Protein AF-A0A7L5DJD7-F1 (afdb_monomer_lite)

Organism: NCBI:txid2728024

Structure (mmCIF, N/CA/C/O backbone):
data_AF-A0A7L5DJD7-F1
#
_entry.id   AF-A0A7L5DJD7-F1
#
loop_
_atom_site.group_PDB
_atom_site.id
_atom_site.type_symbol
_atom_site.label_atom_id
_atom_site.label_alt_id
_atom_site.label_comp_id
_atom_site.label_asym_id
_atom_site.label_entity_id
_atom_site.label_seq_id
_atom_site.pdbx_PDB_ins_code
_atom_site.Cartn_x
_atom_site.Cartn_y
_atom_site.Cartn_z
_atom_site.occupancy
_atom_site.B_iso_or_equiv
_atom_site.auth_seq_id
_atom_site.auth_comp_id
_atom_site.auth_asym_id
_atom_site.auth_atom_id
_atom_site.pdbx_PDB_model_num
ATOM 1 N N . MET A 1 1 ? 25.327 0.534 -60.256 1.00 38.56 1 MET A N 1
ATOM 2 C CA . MET A 1 1 ? 25.715 -0.238 -59.057 1.00 38.56 1 MET A CA 1
ATOM 3 C C . MET A 1 1 ? 25.249 0.549 -57.839 1.00 38.56 1 MET A C 1
ATOM 5 O O . MET A 1 1 ? 26.007 1.372 -57.356 1.00 38.56 1 MET A O 1
ATOM 9 N N . ASN A 1 2 ? 24.000 0.367 -57.392 1.00 32.75 2 ASN A N 1
ATOM 10 C CA . ASN A 1 2 ? 23.463 1.090 -56.231 1.00 32.75 2 ASN A CA 1
ATOM 11 C C . ASN A 1 2 ? 22.983 0.080 -55.188 1.00 32.75 2 ASN A C 1
ATOM 13 O O . ASN A 1 2 ? 22.030 -0.661 -55.419 1.00 32.75 2 ASN A O 1
ATOM 17 N N . THR A 1 3 ? 23.677 0.054 -54.055 1.00 39.72 3 THR A N 1
ATOM 18 C CA . THR A 1 3 ? 23.394 -0.817 -52.916 1.00 39.72 3 THR A CA 1
ATOM 19 C C . THR A 1 3 ? 22.409 -0.108 -51.993 1.00 39.72 3 THR A C 1
ATOM 21 O O . THR A 1 3 ? 22.772 0.834 -51.294 1.00 39.72 3 THR A O 1
ATOM 24 N N . ILE A 1 4 ? 21.151 -0.548 -51.998 1.00 46.28 4 ILE A N 1
ATOM 25 C CA . ILE A 1 4 ? 20.142 -0.134 -51.019 1.00 46.28 4 ILE A CA 1
ATOM 26 C C . ILE A 1 4 ? 20.336 -1.037 -49.798 1.00 46.28 4 ILE A C 1
ATOM 28 O O . ILE A 1 4 ? 20.001 -2.222 -49.838 1.00 46.28 4 ILE A O 1
ATOM 32 N N . ALA A 1 5 ? 20.934 -0.502 -48.731 1.00 42.91 5 ALA A N 1
ATOM 33 C CA . ALA A 1 5 ? 21.063 -1.206 -47.462 1.00 42.91 5 ALA A CA 1
ATOM 34 C C . ALA A 1 5 ? 19.669 -1.389 -46.849 1.00 42.91 5 ALA A C 1
ATOM 36 O O . ALA A 1 5 ? 19.006 -0.441 -46.431 1.00 42.91 5 ALA A O 1
ATOM 37 N N . ARG A 1 6 ? 19.214 -2.640 -46.865 1.00 41.78 6 ARG A N 1
ATOM 38 C CA . ARG A 1 6 ? 17.954 -3.099 -46.295 1.00 41.78 6 ARG A CA 1
ATOM 39 C C . ARG A 1 6 ? 18.029 -3.005 -44.768 1.00 41.78 6 ARG A C 1
ATOM 41 O O . ARG A 1 6 ? 18.931 -3.551 -44.144 1.00 41.78 6 ARG A O 1
ATOM 48 N N . THR A 1 7 ? 17.054 -2.313 -44.199 1.00 50.88 7 THR A N 1
ATOM 49 C CA . THR A 1 7 ? 16.738 -2.210 -42.775 1.00 50.88 7 THR A CA 1
ATOM 50 C C . THR A 1 7 ? 16.580 -3.595 -42.141 1.00 50.88 7 THR A C 1
ATOM 52 O O . THR A 1 7 ? 15.786 -4.397 -42.627 1.00 50.88 7 THR A O 1
ATOM 55 N N . THR A 1 8 ? 17.252 -3.855 -41.019 1.00 47.09 8 THR A N 1
ATOM 56 C CA . THR A 1 8 ? 16.855 -4.911 -40.072 1.00 47.09 8 THR A CA 1
ATOM 57 C C . THR A 1 8 ? 17.002 -4.389 -38.646 1.00 47.09 8 THR A C 1
ATOM 59 O O . THR A 1 8 ? 18.013 -4.607 -37.983 1.00 47.09 8 THR A O 1
ATOM 62 N N . VAL A 1 9 ? 15.982 -3.668 -38.179 1.00 56.91 9 VAL A N 1
ATOM 63 C CA . VAL A 1 9 ? 15.737 -3.494 -36.743 1.00 56.91 9 VAL A CA 1
ATOM 64 C C . VAL A 1 9 ? 15.406 -4.872 -36.152 1.00 56.91 9 VAL A C 1
ATOM 66 O O . VAL A 1 9 ? 14.512 -5.544 -36.675 1.00 56.91 9 VAL A O 1
ATOM 69 N N . PRO A 1 10 ? 16.116 -5.334 -35.107 1.00 49.91 10 PRO A N 1
ATOM 70 C CA . PRO A 1 10 ? 15.804 -6.596 -34.450 1.00 49.91 10 PRO A CA 1
ATOM 71 C C . PRO A 1 10 ? 14.462 -6.491 -33.696 1.00 49.91 10 PRO A C 1
ATOM 73 O O . PRO A 1 10 ? 14.024 -5.390 -33.352 1.00 49.91 10 PRO A O 1
ATOM 76 N N . PRO A 1 11 ? 13.776 -7.617 -33.433 1.00 42.22 11 PRO A N 1
ATOM 77 C CA . PRO A 1 11 ? 12.449 -7.622 -32.821 1.00 42.22 11 PRO A CA 1
ATOM 78 C C . PRO A 1 11 ? 12.526 -7.200 -31.341 1.00 42.22 11 PRO A C 1
ATOM 80 O O . PRO A 1 11 ? 12.762 -8.032 -30.468 1.00 42.22 11 PRO A O 1
ATOM 83 N N . LYS A 1 12 ? 12.310 -5.907 -31.057 1.00 53.81 12 LYS A N 1
ATOM 84 C CA . LYS A 1 12 ? 12.406 -5.291 -29.714 1.00 53.81 12 LYS A CA 1
ATOM 85 C C . LYS A 1 12 ? 11.546 -5.975 -28.627 1.00 53.81 12 LYS A C 1
ATOM 87 O O . LYS A 1 12 ? 11.959 -6.070 -27.481 1.00 53.81 12 LYS A O 1
ATOM 92 N N . SER A 1 13 ? 10.405 -6.578 -28.976 1.00 54.28 13 SER A N 1
ATOM 93 C CA . SER A 1 13 ? 9.383 -6.949 -27.976 1.00 54.28 13 SER A CA 1
ATOM 94 C C . SER A 1 13 ? 9.732 -8.088 -27.003 1.00 54.28 13 SER A C 1
ATOM 96 O O . SER A 1 13 ? 9.155 -8.154 -25.915 1.00 54.28 13 SER A O 1
ATOM 98 N N . LYS A 1 14 ? 10.637 -9.012 -27.358 1.00 57.78 14 LYS A N 1
ATOM 99 C CA . LYS A 1 14 ? 11.017 -10.122 -26.457 1.00 57.78 14 LYS A CA 1
ATOM 100 C C . LYS A 1 14 ? 12.022 -9.678 -25.397 1.00 57.78 14 LYS A C 1
ATOM 102 O O . LYS A 1 14 ? 11.921 -10.115 -24.250 1.00 57.78 14 LYS A O 1
ATOM 107 N N . THR A 1 15 ? 12.944 -8.797 -25.774 1.00 63.91 15 THR A N 1
ATOM 108 C CA . THR A 1 15 ? 13.973 -8.250 -24.885 1.00 63.91 15 THR A CA 1
ATOM 109 C C . THR A 1 15 ? 13.335 -7.384 -23.799 1.00 63.91 15 THR A C 1
ATOM 111 O O . THR A 1 15 ? 13.612 -7.586 -22.620 1.00 63.91 15 THR A O 1
ATOM 114 N N . ASP A 1 16 ? 12.358 -6.555 -24.172 1.00 70.25 16 ASP A N 1
ATOM 115 C CA . ASP A 1 16 ? 11.665 -5.646 -23.248 1.00 70.25 16 ASP A CA 1
ATOM 116 C C . ASP A 1 16 ? 10.842 -6.386 -22.179 1.00 70.25 16 ASP A C 1
ATOM 118 O O . ASP A 1 16 ? 10.604 -5.885 -21.077 1.00 70.25 16 ASP A O 1
ATOM 122 N N . LYS A 1 17 ? 10.343 -7.587 -22.499 1.00 78.12 17 LYS A N 1
ATOM 123 C CA . LYS A 1 17 ? 9.611 -8.416 -21.533 1.00 78.12 17 LYS A CA 1
ATOM 124 C C . LYS A 1 17 ? 10.567 -9.087 -20.549 1.00 78.12 17 LYS A C 1
ATOM 126 O O . LYS A 1 17 ? 10.288 -9.090 -19.355 1.00 78.12 17 LYS A O 1
ATOM 131 N N . ALA A 1 18 ? 11.677 -9.635 -21.042 1.00 80.81 18 ALA A N 1
ATOM 132 C CA . ALA A 1 18 ? 12.69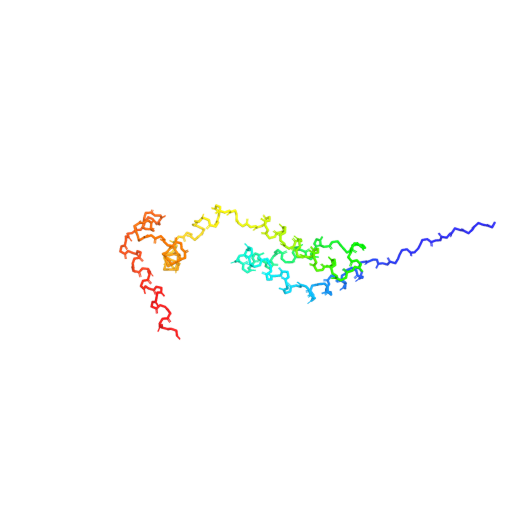2 -10.262 -20.199 1.00 80.81 18 ALA A CA 1
ATOM 133 C C . ALA A 1 18 ? 13.325 -9.248 -19.233 1.00 80.81 18 ALA A C 1
ATOM 135 O O . ALA A 1 18 ? 13.428 -9.521 -18.041 1.00 80.81 18 ALA A O 1
ATOM 136 N N . GLN A 1 19 ? 13.635 -8.045 -19.721 1.00 81.25 19 GLN A N 1
ATOM 137 C CA . GLN A 1 19 ? 14.170 -6.958 -18.899 1.00 81.25 19 GLN A CA 1
ATOM 138 C C . GLN A 1 19 ? 13.173 -6.482 -17.835 1.00 81.25 19 GLN A C 1
ATOM 140 O O . GLN A 1 19 ? 13.557 -6.263 -16.690 1.00 81.25 19 GLN A O 1
ATOM 145 N N . ARG A 1 20 ? 11.874 -6.385 -18.156 1.00 83.38 20 ARG A N 1
ATOM 146 C CA . ARG A 1 20 ? 10.845 -6.062 -17.150 1.00 83.38 20 ARG A CA 1
ATOM 147 C C . ARG A 1 20 ? 10.745 -7.102 -16.041 1.00 83.38 20 ARG A C 1
ATOM 149 O O . ARG A 1 20 ? 10.574 -6.722 -14.888 1.00 83.38 20 ARG A O 1
ATOM 156 N N . ILE A 1 21 ? 10.851 -8.387 -16.382 1.00 86.38 21 ILE A N 1
ATOM 157 C CA . ILE A 1 21 ? 10.857 -9.471 -15.390 1.00 86.38 21 ILE A CA 1
ATOM 158 C C . ILE A 1 21 ? 12.095 -9.354 -14.496 1.00 86.38 21 ILE A C 1
ATOM 160 O O . ILE A 1 21 ? 11.966 -9.406 -13.280 1.00 86.38 21 ILE A O 1
ATOM 164 N N . GLU A 1 22 ? 13.270 -9.098 -15.071 1.00 87.81 22 GLU A N 1
ATOM 165 C CA . GLU A 1 22 ? 14.502 -8.910 -14.296 1.00 87.81 22 GLU A CA 1
ATOM 166 C C . GLU A 1 22 ? 14.413 -7.712 -13.334 1.00 87.81 22 GLU A C 1
ATOM 168 O O . GLU A 1 22 ? 14.806 -7.808 -12.169 1.00 87.81 22 GLU A O 1
ATOM 173 N N . LEU A 1 23 ? 13.861 -6.585 -13.794 1.00 85.44 23 LEU A N 1
ATOM 174 C CA . LEU A 1 23 ? 13.638 -5.405 -12.957 1.00 85.44 23 LEU A CA 1
ATOM 175 C C . LEU A 1 23 ? 12.604 -5.672 -11.859 1.00 85.44 23 LEU A C 1
ATOM 177 O O . LEU A 1 23 ? 12.776 -5.198 -10.734 1.00 85.44 23 LEU A O 1
ATOM 181 N N . TYR A 1 24 ? 11.559 -6.443 -12.161 1.00 89.19 24 TYR A N 1
ATOM 182 C CA . TYR A 1 24 ? 10.569 -6.863 -11.176 1.00 89.19 24 TYR A CA 1
ATOM 183 C C . TYR A 1 24 ? 11.192 -7.759 -10.101 1.00 89.19 24 TYR A C 1
ATOM 185 O O . TYR A 1 24 ? 11.017 -7.487 -8.916 1.00 89.19 24 TYR A O 1
ATOM 193 N N . ASP A 1 25 ? 11.978 -8.765 -10.479 1.00 89.88 25 ASP A N 1
ATOM 194 C CA . ASP A 1 25 ? 12.645 -9.656 -9.523 1.00 89.88 25 ASP A CA 1
ATOM 195 C C . ASP A 1 25 ? 13.642 -8.894 -8.640 1.00 89.88 25 ASP A C 1
ATOM 197 O O . ASP A 1 25 ? 13.749 -9.141 -7.438 1.00 89.88 25 ASP A O 1
ATOM 201 N N . ARG A 1 26 ? 14.355 -7.920 -9.218 1.00 89.94 26 ARG A N 1
ATOM 202 C CA . ARG A 1 26 ? 15.377 -7.141 -8.508 1.00 89.94 26 ARG A CA 1
ATOM 203 C C . ARG A 1 26 ? 14.793 -6.070 -7.588 1.00 89.94 26 ARG A C 1
ATOM 205 O O . ARG A 1 26 ? 15.313 -5.864 -6.493 1.00 89.94 26 ARG A O 1
ATOM 212 N N . TYR A 1 27 ? 13.757 -5.359 -8.029 1.00 90.50 27 TYR A N 1
ATOM 213 C CA . TYR A 1 27 ? 13.258 -4.159 -7.350 1.00 90.50 27 TYR A CA 1
ATOM 214 C C . TYR A 1 27 ? 11.814 -4.269 -6.859 1.00 90.50 27 TYR A C 1
ATOM 216 O O . TYR A 1 27 ? 11.365 -3.384 -6.132 1.00 90.50 27 TYR A O 1
ATOM 224 N N . GLY A 1 28 ? 11.089 -5.336 -7.194 1.00 89.75 28 GLY A N 1
ATOM 225 C CA . GLY A 1 28 ? 9.677 -5.519 -6.856 1.00 89.75 28 GLY A CA 1
ATOM 226 C C . GLY A 1 28 ? 9.412 -5.429 -5.357 1.00 89.75 28 GLY A C 1
ATOM 227 O O . GLY A 1 28 ? 8.575 -4.635 -4.935 1.00 89.75 28 GLY A O 1
ATOM 228 N N . SER A 1 29 ? 10.185 -6.146 -4.536 1.00 92.44 29 SER A N 1
ATOM 229 C CA . SER A 1 29 ? 10.056 -6.110 -3.070 1.00 92.44 29 SER A CA 1
ATOM 230 C C . SER A 1 29 ? 10.326 -4.719 -2.486 1.00 92.44 29 SER A C 1
ATOM 232 O O . SER A 1 29 ? 9.617 -4.268 -1.586 1.00 92.44 29 SER A O 1
ATOM 234 N N . MET A 1 30 ? 11.327 -4.011 -3.019 1.00 92.62 30 MET A N 1
ATOM 235 C CA . MET A 1 30 ? 11.684 -2.660 -2.579 1.00 92.62 30 MET A CA 1
ATOM 236 C C . MET A 1 30 ? 10.597 -1.648 -2.957 1.00 92.62 30 MET A C 1
ATOM 238 O O . MET A 1 30 ? 10.135 -0.885 -2.107 1.00 92.62 30 MET A O 1
ATOM 242 N N . ALA A 1 31 ? 10.159 -1.662 -4.217 1.00 91.62 31 ALA A N 1
ATOM 243 C CA . ALA A 1 31 ? 9.087 -0.804 -4.706 1.00 91.62 31 ALA A CA 1
ATOM 244 C C . ALA A 1 31 ? 7.786 -1.068 -3.938 1.00 91.62 31 ALA A C 1
ATOM 246 O O . ALA A 1 31 ? 7.139 -0.121 -3.495 1.00 91.62 31 ALA A O 1
ATOM 247 N N . TYR A 1 32 ? 7.450 -2.336 -3.690 1.00 92.94 32 TYR A N 1
ATOM 248 C CA . TYR A 1 32 ? 6.282 -2.719 -2.903 1.00 92.94 32 TYR A CA 1
ATOM 249 C C . TYR A 1 32 ? 6.343 -2.172 -1.475 1.00 92.94 32 TYR A C 1
ATOM 251 O O . TYR A 1 32 ? 5.377 -1.563 -1.023 1.00 92.94 32 TYR A O 1
ATOM 259 N N . GLY A 1 33 ? 7.480 -2.302 -0.783 1.00 90.50 33 GLY A N 1
ATOM 260 C CA . GLY A 1 33 ? 7.647 -1.754 0.566 1.00 90.50 33 GLY A CA 1
ATOM 261 C C . GLY A 1 33 ? 7.475 -0.233 0.618 1.00 90.50 33 GLY A C 1
ATOM 262 O O . GLY A 1 33 ? 6.818 0.297 1.514 1.00 90.50 33 GLY A O 1
ATOM 263 N N . ILE A 1 34 ? 8.001 0.485 -0.378 1.00 90.50 34 ILE A N 1
ATOM 264 C CA . ILE A 1 34 ? 7.833 1.941 -0.489 1.00 90.50 34 ILE A CA 1
ATOM 265 C C . ILE A 1 34 ? 6.367 2.309 -0.724 1.00 90.50 34 ILE A C 1
ATOM 267 O O . ILE A 1 34 ? 5.858 3.227 -0.079 1.00 90.50 34 ILE A O 1
ATOM 271 N N . ILE A 1 35 ? 5.685 1.597 -1.623 1.00 90.81 35 ILE A N 1
ATOM 272 C CA . ILE A 1 35 ? 4.266 1.818 -1.912 1.00 90.81 35 ILE A CA 1
ATOM 273 C C . ILE A 1 35 ? 3.431 1.543 -0.658 1.00 90.81 35 ILE A C 1
ATOM 275 O O . ILE A 1 35 ? 2.595 2.370 -0.304 1.00 90.81 35 ILE A O 1
ATOM 279 N N . LEU A 1 36 ? 3.693 0.442 0.049 1.00 86.38 36 LEU A N 1
ATOM 280 C CA . LEU A 1 36 ? 2.954 0.039 1.246 1.00 86.38 36 LEU A CA 1
ATOM 281 C C . LEU A 1 36 ? 3.109 1.045 2.396 1.00 86.38 36 LEU A C 1
ATOM 283 O O . LEU A 1 36 ? 2.149 1.325 3.110 1.00 86.38 36 LEU A O 1
ATOM 287 N N . ASN A 1 37 ? 4.290 1.654 2.531 1.00 85.81 37 ASN A N 1
ATOM 288 C CA . ASN A 1 37 ? 4.522 2.730 3.498 1.00 85.81 37 ASN A CA 1
ATOM 289 C C . ASN A 1 37 ? 3.676 3.987 3.213 1.00 85.81 37 ASN A C 1
ATOM 291 O O . ASN A 1 37 ? 3.398 4.765 4.124 1.00 85.81 37 ASN A O 1
ATOM 295 N N . ILE A 1 38 ? 3.269 4.211 1.961 1.00 84.88 38 ILE A N 1
ATOM 296 C CA . ILE A 1 38 ? 2.472 5.380 1.550 1.00 84.88 38 ILE A CA 1
ATOM 297 C C . ILE A 1 38 ? 0.972 5.047 1.526 1.00 84.88 38 ILE A C 1
ATOM 299 O O . ILE A 1 38 ? 0.142 5.861 1.961 1.00 84.88 38 ILE A O 1
ATOM 303 N N . VAL A 1 39 ? 0.640 3.850 1.040 1.00 84.81 39 VAL A N 1
ATOM 304 C CA . VAL A 1 39 ? -0.703 3.283 0.907 1.00 84.81 39 VAL A CA 1
ATOM 305 C C . VAL A 1 39 ? -0.752 1.976 1.711 1.00 84.81 39 VAL A C 1
ATOM 307 O O . VAL A 1 39 ? -0.425 0.917 1.175 1.00 84.81 39 VAL A O 1
ATOM 310 N N . PRO A 1 40 ? -1.180 2.013 2.988 1.00 80.12 40 PRO A N 1
ATOM 311 C CA . PRO A 1 40 ? -1.196 0.847 3.878 1.00 80.12 40 PRO A CA 1
ATOM 312 C C . PRO A 1 40 ? -2.395 -0.080 3.597 1.00 80.12 40 PRO A C 1
ATOM 314 O O . PRO A 1 40 ? -3.094 -0.519 4.506 1.00 80.12 40 PRO A O 1
ATOM 317 N N . GLN A 1 41 ? -2.674 -0.341 2.320 1.00 82.38 41 GLN A N 1
ATOM 318 C CA . GLN A 1 41 ? -3.686 -1.279 1.845 1.00 82.38 41 GLN A CA 1
ATOM 319 C C . GLN A 1 41 ? -3.006 -2.230 0.851 1.00 82.38 41 GLN A C 1
ATOM 321 O O . GLN A 1 41 ? -2.628 -1.783 -0.236 1.00 82.38 41 GLN A O 1
ATOM 326 N N . PRO A 1 42 ? -2.825 -3.519 1.193 1.00 80.69 42 PRO A N 1
ATOM 327 C CA . PRO A 1 42 ? -2.007 -4.437 0.398 1.00 80.69 42 PRO A CA 1
ATOM 328 C C . PRO A 1 42 ? -2.558 -4.649 -1.019 1.00 80.69 42 PRO A C 1
ATOM 330 O O . PRO A 1 42 ? -1.792 -4.671 -1.978 1.00 80.69 42 PRO A O 1
ATOM 333 N N . GLU A 1 43 ? -3.883 -4.712 -1.172 1.00 83.75 43 GLU A N 1
ATOM 334 C CA . GLU A 1 43 ? -4.548 -4.886 -2.471 1.00 83.75 43 GLU A CA 1
ATOM 335 C C . GLU A 1 43 ? -4.270 -3.712 -3.423 1.00 83.75 43 GLU A C 1
ATOM 337 O O . GLU A 1 43 ? -3.914 -3.897 -4.590 1.00 83.75 43 GLU A O 1
ATOM 342 N N . VAL A 1 44 ? -4.368 -2.484 -2.906 1.00 83.56 44 VAL A N 1
ATOM 343 C CA . VAL A 1 44 ? -4.096 -1.262 -3.673 1.00 83.56 44 VAL A CA 1
ATOM 344 C C . VAL A 1 44 ? -2.602 -1.140 -3.969 1.00 83.56 44 VAL A C 1
ATOM 346 O O . VAL A 1 44 ? -2.222 -0.819 -5.094 1.00 83.56 44 VAL A O 1
ATOM 349 N N . ALA A 1 45 ? -1.743 -1.459 -2.999 1.00 86.62 45 ALA A N 1
ATOM 350 C CA . ALA A 1 45 ? -0.295 -1.435 -3.173 1.00 86.62 45 ALA A CA 1
ATOM 351 C C . ALA A 1 45 ? 0.173 -2.404 -4.270 1.00 86.62 45 ALA A C 1
ATOM 353 O O . ALA A 1 45 ? 0.992 -2.035 -5.113 1.00 86.62 45 ALA A O 1
ATOM 354 N N . GLN A 1 46 ? -0.386 -3.616 -4.313 1.00 89.88 46 GLN A N 1
ATOM 355 C CA . GLN A 1 46 ? -0.074 -4.600 -5.348 1.00 89.88 46 GLN A CA 1
ATOM 356 C C . GLN A 1 46 ? -0.534 -4.133 -6.733 1.00 89.88 46 GLN A C 1
ATOM 358 O O . GLN A 1 46 ? 0.207 -4.271 -7.706 1.00 89.88 46 GLN A O 1
ATOM 363 N N . LYS A 1 47 ? -1.715 -3.512 -6.831 1.00 91.06 47 LYS A N 1
ATOM 364 C CA . LYS A 1 47 ? -2.194 -2.918 -8.087 1.00 91.06 47 LYS A CA 1
ATOM 365 C C . LYS A 1 47 ? -1.255 -1.817 -8.589 1.00 91.06 47 LYS A C 1
ATOM 367 O O . LYS A 1 47 ? -0.908 -1.806 -9.768 1.00 91.06 47 LYS A O 1
ATOM 372 N N . ILE A 1 48 ? -0.810 -0.930 -7.697 1.00 90.44 48 ILE A N 1
ATOM 373 C CA . ILE A 1 48 ? 0.141 0.145 -8.021 1.00 90.44 48 ILE A CA 1
ATOM 374 C C . ILE A 1 48 ? 1.488 -0.432 -8.468 1.00 90.44 48 ILE A C 1
ATOM 376 O O . ILE A 1 48 ? 2.086 0.085 -9.407 1.00 90.44 48 ILE A O 1
ATOM 380 N N . LEU A 1 49 ? 1.960 -1.508 -7.832 1.00 90.69 49 LEU A N 1
ATOM 381 C CA . LEU A 1 49 ? 3.205 -2.179 -8.205 1.00 90.69 49 LEU A CA 1
ATOM 382 C C . LEU A 1 49 ? 3.138 -2.734 -9.634 1.00 90.69 49 LEU A C 1
ATOM 384 O O . LEU A 1 49 ? 4.040 -2.491 -10.431 1.00 90.69 49 LEU A O 1
ATOM 388 N N . VAL A 1 50 ? 2.061 -3.449 -9.972 1.00 91.06 50 VAL A N 1
ATOM 389 C CA . VAL A 1 50 ? 1.858 -3.993 -11.325 1.00 91.06 50 VAL A CA 1
ATOM 390 C C . VAL A 1 50 ? 1.805 -2.864 -12.352 1.00 91.06 50 VAL A C 1
ATOM 392 O O . VAL A 1 50 ? 2.475 -2.926 -13.382 1.00 91.06 50 VAL A O 1
ATOM 395 N N . ASP A 1 51 ? 1.058 -1.805 -12.049 1.00 90.19 51 ASP A N 1
ATOM 396 C CA . ASP A 1 51 ? 0.942 -0.637 -12.915 1.00 90.19 51 ASP A CA 1
ATOM 397 C C . ASP A 1 51 ? 2.282 0.107 -13.073 1.00 90.19 51 ASP A C 1
ATOM 399 O O . ASP A 1 51 ? 2.599 0.615 -14.146 1.00 90.19 51 ASP A O 1
ATOM 403 N N . LEU A 1 52 ? 3.123 0.158 -12.036 1.00 89.62 52 LEU A N 1
ATOM 404 C CA . LEU A 1 52 ? 4.457 0.758 -12.105 1.00 89.62 52 LEU A CA 1
ATOM 405 C C . LEU A 1 52 ? 5.332 0.077 -13.160 1.00 89.62 52 LEU A C 1
ATOM 407 O O . LEU A 1 52 ? 5.847 0.758 -14.048 1.00 89.62 52 LEU A O 1
ATOM 411 N N . PHE A 1 53 ? 5.453 -1.250 -13.104 1.00 87.75 53 PHE A N 1
ATOM 412 C CA . PHE A 1 53 ? 6.269 -2.011 -14.055 1.00 87.75 53 PHE A CA 1
ATOM 413 C C . PHE A 1 53 ? 5.629 -2.117 -15.446 1.00 87.75 53 PHE A C 1
ATOM 415 O O . PHE A 1 53 ? 6.343 -2.292 -16.434 1.00 87.75 53 PHE A O 1
ATOM 422 N N . ALA A 1 54 ? 4.306 -1.964 -15.555 1.00 86.12 54 ALA A N 1
ATOM 423 C CA . ALA A 1 54 ? 3.626 -1.862 -16.844 1.00 86.12 54 ALA A CA 1
ATOM 424 C C . ALA A 1 54 ? 3.980 -0.560 -17.583 1.00 86.12 54 ALA A C 1
ATOM 426 O O . ALA A 1 54 ? 4.187 -0.588 -18.796 1.00 86.12 54 ALA A O 1
ATOM 427 N N . THR A 1 55 ? 4.093 0.557 -16.854 1.00 83.06 55 THR A N 1
ATOM 428 C CA . THR A 1 55 ? 4.422 1.886 -17.406 1.00 83.06 55 THR A CA 1
ATOM 429 C C . THR A 1 55 ? 5.912 2.205 -17.464 1.00 83.06 55 THR A C 1
ATOM 431 O O . THR A 1 55 ? 6.281 3.282 -17.922 1.00 83.06 55 THR A O 1
ATOM 434 N N . LEU A 1 56 ? 6.767 1.319 -16.954 1.00 81.62 56 LEU A N 1
ATOM 435 C CA . LEU A 1 56 ? 8.205 1.541 -16.951 1.00 81.62 56 LEU A CA 1
ATOM 436 C C . LEU A 1 56 ? 8.725 1.477 -18.395 1.00 81.62 56 LEU A C 1
ATOM 438 O O . LEU A 1 56 ? 8.745 0.406 -19.007 1.00 81.62 56 LEU A O 1
ATOM 442 N N . SER A 1 57 ? 9.117 2.627 -18.940 1.00 68.81 57 SER A N 1
ATOM 443 C CA . SER A 1 57 ? 9.785 2.707 -20.237 1.00 68.81 57 SER A CA 1
ATOM 444 C C . SER A 1 57 ? 11.243 2.298 -20.069 1.00 68.81 57 SER A C 1
ATOM 446 O O . SER A 1 57 ? 11.995 2.954 -19.356 1.00 68.81 57 SER A O 1
ATOM 448 N N . ILE A 1 58 ? 11.629 1.205 -20.725 1.00 64.56 58 ILE A N 1
ATOM 449 C CA . ILE A 1 58 ? 13.003 0.685 -20.750 1.00 64.56 58 ILE A CA 1
ATOM 450 C C . ILE A 1 58 ? 13.768 1.343 -21.910 1.00 64.56 58 ILE A C 1
ATOM 452 O O . ILE A 1 58 ? 14.366 0.661 -22.736 1.00 64.56 58 ILE A O 1
ATOM 456 N N . ASP A 1 59 ? 13.674 2.665 -22.041 1.00 57.91 59 ASP A N 1
ATOM 457 C CA . ASP A 1 59 ? 14.577 3.385 -22.942 1.00 57.91 59 ASP A CA 1
ATOM 458 C C . ASP A 1 59 ? 15.827 3.803 -22.160 1.00 57.91 59 ASP A C 1
ATOM 460 O O . ASP A 1 59 ? 15.793 3.929 -20.937 1.00 57.91 59 ASP A O 1
ATOM 464 N N . GLU A 1 60 ? 16.934 3.960 -22.887 1.00 53.25 60 GLU A N 1
ATOM 465 C CA . GLU A 1 60 ? 18.360 3.981 -22.496 1.00 53.25 60 GLU A CA 1
ATOM 466 C C . GLU A 1 60 ? 18.774 4.798 -21.243 1.00 53.25 60 GLU A C 1
ATOM 468 O O . GLU A 1 60 ? 19.919 4.688 -20.785 1.00 53.25 60 GLU A O 1
ATOM 473 N N . GLU A 1 61 ? 17.870 5.571 -20.638 1.00 50.59 61 GLU A N 1
ATOM 474 C CA . GLU A 1 61 ? 18.070 6.366 -19.418 1.00 50.59 61 GLU A CA 1
ATOM 475 C C . GLU A 1 61 ? 18.431 5.535 -18.175 1.00 50.59 61 GLU A C 1
ATOM 477 O O . GLU A 1 61 ? 19.029 6.061 -17.230 1.00 50.59 61 GLU A O 1
ATOM 482 N N . THR A 1 62 ? 18.152 4.229 -18.172 1.00 53.94 62 THR A N 1
ATOM 483 C CA . THR A 1 62 ? 18.479 3.330 -17.055 1.00 53.94 62 THR A CA 1
ATOM 484 C C . THR A 1 62 ? 19.867 2.689 -17.147 1.00 53.94 62 THR A C 1
ATOM 486 O O . THR A 1 62 ? 20.164 1.783 -16.382 1.00 53.94 62 THR A O 1
ATOM 489 N N . SER A 1 63 ? 20.764 3.157 -18.022 1.00 53.69 63 SER A N 1
ATOM 490 C CA . SER A 1 63 ? 22.081 2.527 -18.268 1.00 53.69 63 SER A CA 1
ATOM 491 C C . SER A 1 63 ? 23.037 2.427 -17.058 1.00 53.69 63 SER A C 1
ATOM 493 O O . SER A 1 63 ? 24.110 1.838 -17.175 1.00 53.69 63 SER A O 1
ATOM 495 N N . ALA A 1 64 ? 22.685 2.971 -15.887 1.00 62.38 64 ALA A N 1
ATOM 496 C CA . ALA A 1 64 ? 23.443 2.796 -14.648 1.00 62.38 64 ALA A CA 1
ATOM 497 C C . ALA A 1 64 ? 22.555 2.237 -13.525 1.00 62.38 64 ALA A C 1
ATOM 499 O O . ALA A 1 64 ? 21.509 2.801 -13.207 1.00 62.38 64 ALA A O 1
ATOM 500 N N . ARG A 1 65 ? 23.030 1.186 -12.845 1.00 64.62 65 ARG A N 1
ATOM 501 C CA . ARG A 1 65 ? 22.320 0.465 -11.766 1.00 64.62 65 ARG A CA 1
ATOM 502 C C . ARG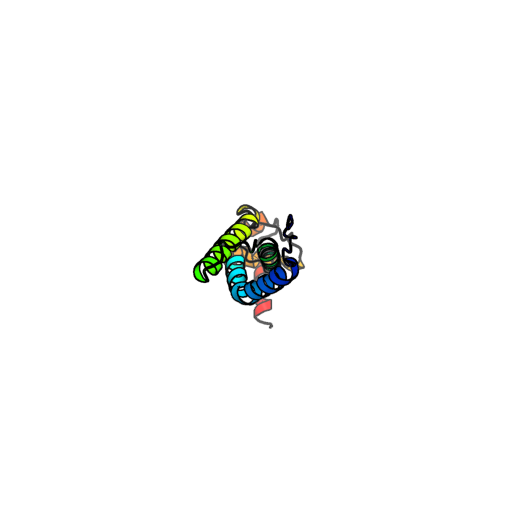 A 1 65 ? 21.845 1.348 -10.601 1.00 64.62 65 ARG A C 1
ATOM 504 O O . ARG A 1 65 ? 20.845 1.051 -9.952 1.00 64.62 65 ARG A O 1
ATOM 511 N N . GLU A 1 66 ? 22.558 2.438 -10.325 1.00 65.81 66 GLU A N 1
ATOM 512 C CA . GLU A 1 66 ? 22.176 3.437 -9.311 1.00 65.81 66 GLU A CA 1
ATOM 513 C C . GLU A 1 66 ? 21.042 4.358 -9.793 1.00 65.81 66 GLU A C 1
ATOM 515 O O . GLU A 1 66 ? 20.208 4.814 -9.007 1.00 65.81 66 GLU A O 1
ATOM 520 N N . ARG A 1 67 ? 20.968 4.607 -11.104 1.00 73.94 67 ARG A N 1
ATOM 521 C CA . ARG A 1 67 ? 19.873 5.355 -11.732 1.00 73.94 67 ARG A CA 1
ATOM 522 C C . ARG A 1 67 ? 18.617 4.490 -11.849 1.00 73.94 67 ARG A C 1
ATOM 524 O O . ARG A 1 67 ? 17.520 4.994 -11.639 1.00 73.94 67 ARG A O 1
ATOM 531 N N . GLU A 1 68 ? 18.762 3.182 -12.068 1.00 79.50 68 GLU A N 1
ATOM 532 C CA . GLU A 1 68 ? 17.651 2.213 -12.042 1.00 79.50 68 GLU A CA 1
ATOM 533 C C . GLU A 1 68 ? 16.904 2.220 -10.701 1.00 79.50 68 GLU A C 1
ATOM 535 O O . GLU A 1 68 ? 15.685 2.364 -10.655 1.00 79.50 68 GLU A O 1
ATOM 540 N N . SER A 1 69 ? 17.624 2.102 -9.583 1.00 81.56 69 SER A N 1
ATOM 541 C CA . SER A 1 69 ? 16.983 2.064 -8.264 1.00 81.56 69 SER A CA 1
ATOM 542 C C . SER A 1 69 ? 16.308 3.393 -7.923 1.00 81.56 69 SER A C 1
ATOM 544 O O . SER A 1 69 ? 15.169 3.407 -7.459 1.00 81.56 69 SER A O 1
ATOM 546 N N . THR A 1 70 ? 16.974 4.517 -8.186 1.00 83.81 70 THR A N 1
ATOM 547 C CA . THR A 1 70 ? 16.439 5.852 -7.888 1.00 83.81 70 THR A CA 1
ATOM 548 C C . THR A 1 70 ? 15.217 6.196 -8.736 1.00 83.81 70 THR A C 1
ATOM 550 O O . THR A 1 70 ? 14.233 6.692 -8.184 1.00 83.81 70 THR A O 1
ATOM 553 N N . THR A 1 71 ? 15.221 5.874 -10.031 1.00 85.56 71 THR A N 1
ATOM 554 C CA . THR A 1 71 ? 14.058 6.069 -10.915 1.00 85.56 71 THR A CA 1
ATOM 555 C C . THR A 1 71 ? 12.865 5.226 -10.470 1.00 85.56 71 THR A C 1
ATOM 557 O O . THR A 1 71 ? 11.760 5.757 -10.343 1.00 85.56 71 THR A O 1
ATOM 560 N N . ILE A 1 72 ? 13.075 3.953 -10.117 1.00 87.25 72 ILE A N 1
ATOM 561 C CA . ILE A 1 72 ? 12.010 3.078 -9.602 1.00 87.25 72 ILE A CA 1
ATOM 562 C C . ILE A 1 72 ? 11.449 3.612 -8.279 1.00 87.25 72 ILE A C 1
ATOM 564 O O . ILE A 1 72 ? 10.232 3.651 -8.104 1.00 87.25 72 ILE A O 1
ATOM 568 N N . ILE A 1 73 ? 12.302 4.077 -7.361 1.00 87.88 73 ILE A N 1
ATOM 569 C CA . ILE A 1 73 ? 11.871 4.678 -6.088 1.00 87.88 73 ILE A CA 1
ATOM 570 C C . ILE A 1 73 ? 11.022 5.930 -6.333 1.00 87.88 73 ILE A C 1
ATOM 572 O O . ILE A 1 73 ? 9.967 6.094 -5.713 1.00 87.88 73 ILE A O 1
ATOM 576 N N . GLN A 1 74 ? 11.472 6.820 -7.218 1.00 88.00 74 GLN A N 1
ATOM 577 C CA . GLN A 1 74 ? 10.759 8.056 -7.541 1.00 88.00 74 GLN A CA 1
ATOM 578 C C . GLN A 1 74 ? 9.404 7.764 -8.185 1.00 88.00 74 GLN A C 1
ATOM 580 O O . GLN A 1 74 ? 8.393 8.321 -7.756 1.00 88.00 74 GLN A O 1
ATOM 585 N N . LEU A 1 75 ? 9.363 6.841 -9.147 1.00 87.88 75 LEU A N 1
ATOM 586 C CA . LEU A 1 75 ? 8.133 6.450 -9.824 1.00 87.88 75 LEU A CA 1
ATOM 587 C C . LEU A 1 75 ? 7.155 5.756 -8.866 1.00 87.88 75 LEU A C 1
ATOM 589 O O . LEU A 1 75 ? 5.963 6.064 -8.875 1.00 87.88 75 LEU A O 1
ATOM 593 N N . ALA A 1 76 ? 7.655 4.880 -7.989 1.00 88.19 76 ALA A N 1
ATOM 594 C CA . ALA A 1 76 ? 6.855 4.204 -6.968 1.00 88.19 76 ALA A CA 1
ATOM 595 C C . ALA A 1 76 ? 6.217 5.211 -6.016 1.00 88.19 76 ALA A C 1
ATOM 597 O O . ALA A 1 76 ? 5.018 5.142 -5.753 1.00 88.19 76 ALA A O 1
ATOM 598 N N . ARG A 1 77 ? 6.993 6.199 -5.558 1.00 88.38 77 ARG A N 1
ATOM 599 C CA . ARG A 1 77 ? 6.479 7.298 -4.738 1.00 88.38 77 ARG A CA 1
ATOM 600 C C . ARG A 1 77 ? 5.439 8.128 -5.478 1.00 88.38 77 ARG A C 1
ATOM 602 O O . ARG A 1 77 ? 4.382 8.377 -4.912 1.00 88.38 77 ARG A O 1
ATOM 609 N N . ALA A 1 78 ? 5.709 8.534 -6.716 1.00 89.00 78 ALA A N 1
ATOM 610 C CA . ALA A 1 78 ? 4.784 9.344 -7.503 1.00 89.00 78 ALA A CA 1
ATOM 611 C C . ALA A 1 78 ? 3.440 8.627 -7.707 1.00 89.00 78 ALA A C 1
ATOM 613 O O . ALA A 1 78 ? 2.389 9.196 -7.408 1.00 89.00 78 ALA A O 1
ATOM 614 N N . LYS A 1 79 ? 3.461 7.351 -8.117 1.00 87.69 79 LYS A N 1
ATOM 615 C CA . LYS A 1 79 ? 2.238 6.554 -8.288 1.00 87.69 79 LYS A CA 1
ATOM 616 C C . LYS A 1 79 ? 1.518 6.289 -6.971 1.00 87.69 79 LYS A C 1
ATOM 618 O O . LYS A 1 79 ? 0.292 6.386 -6.925 1.00 87.69 79 LYS A O 1
ATOM 623 N N . ALA A 1 80 ? 2.253 5.991 -5.902 1.00 87.62 80 ALA A N 1
ATOM 624 C CA . ALA A 1 80 ? 1.666 5.783 -4.584 1.00 87.62 80 ALA A CA 1
ATOM 625 C C . ALA A 1 80 ? 1.034 7.061 -4.022 1.00 87.62 80 ALA A C 1
ATOM 627 O O . ALA A 1 80 ? 0.005 6.977 -3.366 1.00 87.62 80 ALA A O 1
ATOM 628 N N . LEU A 1 81 ? 1.610 8.236 -4.293 1.00 86.69 81 LEU A N 1
ATOM 629 C CA . LEU A 1 81 ? 1.037 9.528 -3.912 1.00 86.69 81 LEU A CA 1
ATOM 630 C C . LEU A 1 81 ? -0.195 9.889 -4.748 1.00 86.69 81 LEU A C 1
ATOM 632 O O . LEU A 1 81 ? -1.150 10.416 -4.191 1.00 86.69 81 LEU A O 1
ATOM 636 N N . ALA A 1 82 ? -0.202 9.575 -6.044 1.00 85.56 82 ALA A N 1
ATOM 637 C CA . ALA A 1 82 ? -1.358 9.802 -6.913 1.00 85.56 82 ALA A CA 1
ATOM 638 C C . ALA A 1 82 ? -2.556 8.909 -6.548 1.00 85.56 82 ALA A C 1
ATOM 640 O O . ALA A 1 82 ? -3.698 9.348 -6.600 1.00 85.56 82 ALA A O 1
ATOM 641 N N . ASN A 1 83 ? -2.287 7.665 -6.141 1.00 79.94 83 ASN A N 1
ATOM 642 C CA . ASN A 1 83 ? -3.294 6.713 -5.660 1.00 79.94 83 ASN A CA 1
ATOM 643 C C . ASN A 1 83 ? -3.444 6.749 -4.137 1.00 79.94 83 ASN A C 1
ATOM 645 O O . ASN A 1 83 ? -4.094 5.882 -3.548 1.00 79.94 83 ASN A O 1
ATOM 649 N N . ARG A 1 84 ? -2.802 7.717 -3.474 1.00 74.06 84 ARG A N 1
ATOM 650 C CA . ARG A 1 84 ? -2.946 7.886 -2.040 1.00 74.06 84 ARG A CA 1
ATOM 651 C C . ARG A 1 84 ? -4.398 8.287 -1.819 1.00 74.06 84 ARG A C 1
ATOM 653 O O . ARG A 1 84 ? -4.793 9.324 -2.353 1.00 74.06 84 ARG A O 1
ATOM 660 N N . PRO A 1 85 ? -5.166 7.530 -1.017 1.00 62.44 85 PRO A N 1
ATOM 661 C CA . PRO A 1 85 ? -6.485 7.988 -0.627 1.00 62.44 85 PRO A CA 1
ATOM 662 C C . PRO A 1 85 ? -6.291 9.370 -0.020 1.00 62.44 85 PRO A C 1
ATOM 664 O O . PRO A 1 85 ? -5.391 9.553 0.822 1.00 62.44 85 PRO A O 1
ATOM 667 N N . SER A 1 86 ? -7.035 10.350 -0.538 1.00 55.09 86 SER A N 1
ATOM 668 C CA . SER A 1 86 ? -6.895 11.746 -0.131 1.00 55.09 86 SER A CA 1
ATOM 669 C C . SER A 1 86 ? -6.887 11.801 1.399 1.00 55.09 86 SER A C 1
ATOM 671 O O . SER A 1 86 ? -7.460 10.938 2.067 1.00 55.09 86 SER A O 1
ATOM 673 N N . SER A 1 87 ? -6.202 12.763 2.016 1.00 49.56 87 SER A N 1
ATOM 674 C CA . SER A 1 87 ? -6.178 12.805 3.487 1.00 49.56 87 SER A CA 1
ATOM 675 C C . SER A 1 87 ? -7.598 12.869 4.090 1.00 49.56 87 SER A C 1
ATOM 677 O O . SER A 1 87 ? -7.765 12.480 5.240 1.00 49.56 87 SER A O 1
ATOM 679 N N . 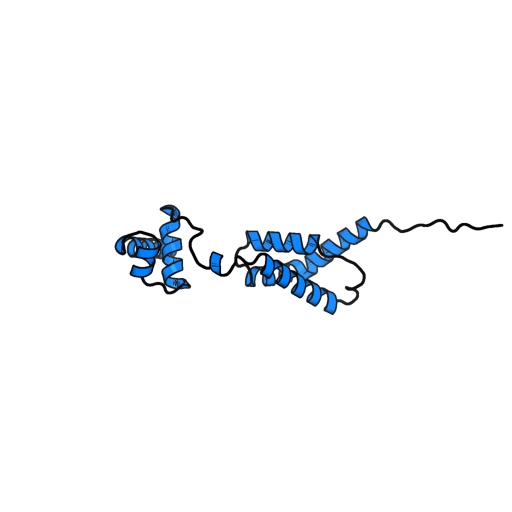SER A 1 88 ? -8.602 13.247 3.283 1.00 45.22 88 SER A N 1
ATOM 680 C CA . SER A 1 88 ? -10.046 13.174 3.545 1.00 45.22 88 SER A CA 1
ATOM 681 C C . SER A 1 88 ? -10.705 11.797 3.384 1.00 45.22 88 SER A C 1
ATOM 683 O O . SER A 1 88 ? -11.810 11.643 3.861 1.00 45.22 88 SER A O 1
ATOM 685 N N . GLU A 1 89 ? -10.081 10.805 2.749 1.00 45.38 89 GLU A N 1
ATOM 686 C CA . GLU A 1 89 ? -10.509 9.388 2.758 1.00 45.38 89 GLU A CA 1
ATOM 687 C C . GLU A 1 89 ? -9.779 8.581 3.837 1.00 45.38 89 GLU A C 1
ATOM 689 O O . GLU A 1 89 ? -10.279 7.582 4.350 1.00 45.38 89 GLU A O 1
ATOM 694 N N . ARG A 1 90 ? -8.577 9.031 4.216 1.00 45.91 90 ARG A N 1
ATOM 695 C CA . ARG A 1 90 ? -7.905 8.570 5.437 1.00 45.91 90 ARG A CA 1
ATOM 696 C C . ARG A 1 90 ? -8.605 9.121 6.685 1.00 45.91 90 ARG A C 1
ATOM 698 O O . ARG A 1 90 ? -8.586 8.491 7.740 1.00 45.91 90 ARG A O 1
ATOM 705 N N . SER A 1 91 ? -9.253 10.274 6.527 1.00 43.72 91 SER A N 1
ATOM 706 C CA . SER A 1 91 ? -10.282 10.768 7.422 1.00 43.72 91 SER A CA 1
ATOM 707 C C . SER A 1 91 ? -11.594 10.037 7.099 1.00 43.72 91 SER A C 1
ATOM 709 O O . SER A 1 91 ? -12.337 10.430 6.220 1.00 43.72 91 SER A O 1
ATOM 711 N N . LEU A 1 92 ? -11.943 9.048 7.920 1.00 49.28 92 LEU A N 1
ATOM 712 C CA . LEU A 1 92 ? -13.335 8.702 8.242 1.00 49.28 92 LEU A CA 1
ATOM 713 C C . LEU A 1 92 ? -14.055 7.744 7.256 1.00 49.28 92 LEU A C 1
ATOM 715 O O . LEU A 1 92 ? -14.264 8.024 6.085 1.00 49.28 92 LEU A O 1
ATOM 719 N N . THR A 1 93 ? -14.625 6.665 7.807 1.00 45.59 93 THR A N 1
ATOM 720 C CA . THR A 1 93 ? -15.983 6.165 7.459 1.00 45.59 93 THR A CA 1
ATOM 721 C C . THR A 1 93 ? -16.256 5.250 6.248 1.00 45.59 93 THR A C 1
ATOM 723 O O . THR A 1 93 ? -17.412 4.881 6.073 1.00 45.59 93 THR A O 1
ATOM 726 N N . SER A 1 94 ? -15.281 4.736 5.483 1.00 44.19 94 SER A N 1
ATOM 727 C CA . SER A 1 94 ? -15.623 3.734 4.431 1.00 44.19 94 SER A CA 1
ATOM 728 C C . SER A 1 94 ? -16.113 2.378 4.983 1.00 44.19 94 SER A C 1
ATOM 730 O O . SER A 1 94 ? -16.822 1.629 4.310 1.00 44.19 94 SER A O 1
ATOM 732 N N . PHE A 1 95 ? -15.844 2.070 6.255 1.00 48.31 95 PHE A N 1
ATOM 733 C CA . PHE A 1 95 ? -16.603 1.020 6.925 1.00 48.31 95 PHE A CA 1
ATOM 734 C C . PHE A 1 95 ? -17.954 1.598 7.325 1.00 48.31 95 PHE A C 1
ATOM 736 O O . PHE A 1 95 ? -18.080 2.172 8.405 1.00 48.31 95 PHE A O 1
ATOM 743 N N . HIS A 1 96 ? -18.969 1.424 6.477 1.00 49.84 96 HIS A N 1
ATOM 744 C CA . HIS A 1 96 ? -20.343 1.477 6.957 1.00 49.84 96 HIS A CA 1
ATOM 745 C C . HIS A 1 96 ? -20.404 0.528 8.166 1.00 49.84 96 HIS A C 1
ATOM 747 O O . HIS A 1 96 ? -20.058 -0.652 7.996 1.00 49.84 96 HIS A O 1
ATOM 753 N N . PRO A 1 97 ? -20.695 1.014 9.388 1.00 54.12 97 PRO A N 1
ATOM 754 C CA . PRO A 1 97 ? -20.643 0.197 10.590 1.00 54.12 97 PRO A CA 1
ATOM 755 C C . PRO A 1 97 ? -21.739 -0.864 10.502 1.00 54.12 97 PRO A C 1
ATOM 757 O O . PRO A 1 97 ? -22.858 -0.694 10.961 1.00 54.12 97 PRO A O 1
ATOM 760 N N . THR A 1 98 ? -21.419 -1.980 9.859 1.00 62.34 98 THR A N 1
ATOM 761 C CA . THR A 1 98 ? -22.216 -3.196 9.930 1.00 62.34 98 THR A CA 1
ATOM 762 C C . THR A 1 98 ? -21.933 -3.816 11.289 1.00 62.34 98 THR A C 1
ATOM 764 O O . THR A 1 98 ? -20.782 -3.795 11.736 1.00 62.34 98 THR A O 1
ATOM 767 N N . GLU A 1 99 ? -22.933 -4.425 11.924 1.00 63.16 99 GLU A N 1
ATOM 768 C CA . GLU A 1 99 ? -22.795 -5.050 13.251 1.00 63.16 99 GLU A CA 1
ATOM 769 C C . GLU A 1 99 ? -21.562 -5.966 13.366 1.00 63.16 99 GLU A C 1
ATOM 771 O O . GLU A 1 99 ? -20.900 -6.002 14.400 1.00 63.16 99 GLU A O 1
ATOM 776 N N . ARG A 1 100 ? -21.184 -6.642 12.270 1.00 65.50 100 ARG A N 1
ATOM 777 C CA . ARG A 1 100 ? -20.003 -7.522 12.204 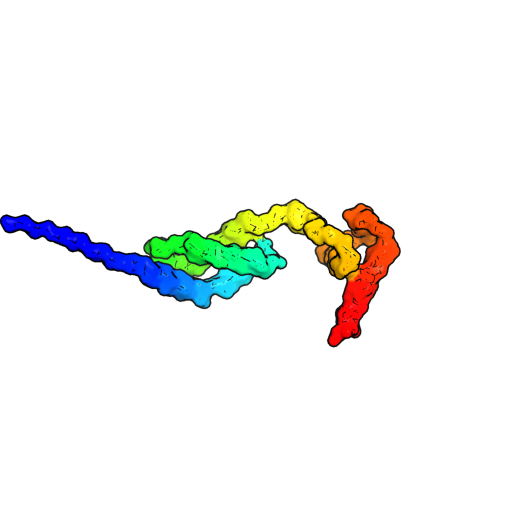1.00 65.50 100 ARG A CA 1
ATOM 778 C C . ARG A 1 100 ? -18.656 -6.800 12.322 1.00 65.50 100 ARG A C 1
ATOM 780 O O . ARG A 1 100 ? -17.711 -7.380 12.844 1.00 65.50 100 ARG A O 1
ATOM 787 N N . ASN A 1 101 ? -18.548 -5.564 11.835 1.00 76.94 101 ASN A N 1
ATOM 788 C CA . ASN A 1 101 ? -17.291 -4.804 11.791 1.00 76.94 101 ASN A CA 1
ATOM 789 C C . ASN A 1 101 ? -17.212 -3.715 12.869 1.00 76.94 101 ASN A C 1
ATOM 791 O O . ASN A 1 101 ? -16.144 -3.135 13.080 1.00 76.94 101 ASN A O 1
ATOM 795 N N . LEU A 1 102 ? -18.319 -3.461 13.571 1.00 82.50 102 LEU A N 1
ATOM 796 C CA . LEU A 1 102 ? -18.438 -2.429 14.596 1.00 82.50 102 LEU A CA 1
ATOM 797 C C . LEU A 1 102 ? -17.343 -2.512 15.685 1.00 82.50 102 LEU A C 1
ATOM 799 O O . LEU A 1 102 ? -16.710 -1.486 15.939 1.00 82.50 102 LEU A O 1
ATOM 803 N N . PRO A 1 103 ? -17.008 -3.689 16.263 1.00 85.75 103 PRO A N 1
ATOM 804 C CA . PRO A 1 103 ? -15.940 -3.804 17.267 1.00 85.75 103 PRO A CA 1
ATOM 805 C C . PRO A 1 103 ? -14.570 -3.329 16.775 1.00 85.75 103 PRO A C 1
ATOM 807 O O . PRO A 1 103 ? -13.851 -2.636 17.493 1.00 85.75 103 PRO A O 1
ATOM 810 N N . LYS A 1 104 ? -14.232 -3.651 15.524 1.00 83.50 104 LYS A N 1
ATOM 811 C CA . LYS A 1 104 ? -12.950 -3.297 14.906 1.00 83.50 104 LYS A CA 1
ATOM 812 C C . LYS A 1 104 ? -12.867 -1.807 14.582 1.00 83.50 104 LYS A C 1
ATOM 814 O O . LYS A 1 104 ? -11.832 -1.186 14.807 1.00 83.50 104 LYS A O 1
ATOM 819 N N . VAL A 1 105 ? -13.955 -1.230 14.071 1.00 84.06 105 VAL A N 1
ATOM 820 C CA . VAL A 1 105 ? -14.032 0.203 13.743 1.00 84.06 105 VAL A CA 1
ATOM 821 C C . VAL A 1 105 ? -13.934 1.049 15.008 1.00 84.06 105 VAL A C 1
ATOM 823 O O . VAL A 1 105 ? -13.131 1.978 15.054 1.00 84.06 105 VAL A O 1
ATOM 826 N N . VAL A 1 106 ? -14.692 0.693 16.047 1.00 86.44 106 VAL A N 1
ATOM 827 C CA . VAL A 1 106 ? -14.664 1.397 17.333 1.00 86.44 106 VAL A CA 1
ATOM 828 C C . VAL A 1 106 ? -13.274 1.326 17.967 1.00 86.44 106 VAL A C 1
ATOM 830 O O . VAL A 1 106 ? -12.744 2.359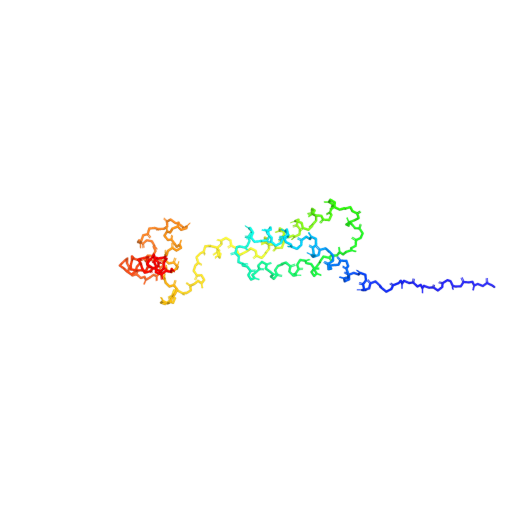 18.367 1.00 86.44 106 VAL A O 1
ATOM 833 N N . PHE A 1 107 ? -12.651 0.142 18.004 1.00 85.62 107 PHE A N 1
ATOM 834 C CA . PHE A 1 107 ? -11.288 -0.008 18.520 1.00 85.62 107 PHE A CA 1
ATOM 835 C C . PHE A 1 107 ? -10.281 0.839 17.735 1.00 85.62 107 PHE A C 1
ATOM 837 O O . PHE A 1 107 ? -9.399 1.466 18.321 1.00 85.62 107 PHE A O 1
ATOM 844 N N . ASN A 1 108 ? -10.421 0.895 16.407 1.00 83.00 108 ASN A N 1
ATOM 845 C CA . ASN A 1 108 ? -9.533 1.706 15.590 1.00 83.00 108 ASN A CA 1
ATOM 846 C C . ASN A 1 108 ? -9.659 3.200 15.912 1.00 83.00 108 ASN A C 1
ATOM 848 O O . ASN A 1 108 ? -8.651 3.878 16.097 1.00 83.00 108 ASN A O 1
ATOM 852 N N . LEU A 1 109 ? -10.888 3.699 16.042 1.00 81.88 109 LEU A N 1
ATOM 853 C CA . LEU A 1 109 ? -11.151 5.092 16.400 1.00 81.88 109 LEU A CA 1
ATOM 854 C C . LEU A 1 109 ? -10.643 5.444 17.803 1.00 81.88 109 LEU A C 1
ATOM 856 O O . LEU A 1 109 ? -10.058 6.509 17.983 1.00 81.88 109 LEU A O 1
ATOM 860 N N . SER A 1 110 ? -10.798 4.552 18.781 1.00 84.75 110 SER A N 1
ATOM 861 C CA . SER A 1 110 ? -10.348 4.835 20.145 1.00 84.75 110 SER A CA 1
ATOM 862 C C . SER A 1 110 ? -8.825 4.759 20.290 1.00 84.75 110 SER A C 1
ATOM 864 O O . SER A 1 110 ? -8.223 5.653 20.873 1.00 84.75 110 SER A O 1
ATOM 866 N N . PHE A 1 111 ? -8.180 3.715 19.755 1.00 80.94 111 PHE A N 1
ATOM 867 C CA . PHE A 1 111 ? -6.749 3.470 19.990 1.00 80.94 111 PHE A CA 1
ATOM 868 C C . PHE A 1 111 ? -5.829 4.134 18.967 1.00 80.94 111 PHE A C 1
ATOM 870 O O . PHE A 1 111 ? -4.768 4.623 19.341 1.00 80.94 111 PHE A O 1
ATOM 877 N N . TRP A 1 112 ? -6.207 4.162 17.687 1.00 74.25 112 TRP A N 1
ATOM 878 C CA . TRP A 1 112 ? -5.337 4.706 16.637 1.00 74.25 112 TRP A CA 1
ATOM 879 C C . TRP A 1 112 ? -5.591 6.184 16.371 1.00 74.25 112 TRP A C 1
ATOM 881 O O . TRP A 1 112 ? -4.667 6.898 15.991 1.00 74.25 112 TRP A O 1
ATOM 891 N N . HIS A 1 113 ? -6.827 6.644 16.571 1.00 70.19 113 HIS A N 1
ATOM 892 C CA . HIS A 1 113 ? -7.192 8.047 16.375 1.00 70.19 113 HIS A CA 1
ATOM 893 C C . HIS A 1 113 ? -7.309 8.836 17.684 1.00 70.19 113 HIS A C 1
ATOM 895 O O . HIS A 1 113 ? -7.430 10.056 17.626 1.00 70.19 113 HIS A O 1
ATOM 901 N N . GLY A 1 114 ? -7.249 8.170 18.844 1.00 77.88 114 GLY A N 1
ATOM 902 C CA . GLY A 1 114 ? -7.347 8.822 20.152 1.00 77.88 114 GLY A CA 1
ATOM 903 C C . GLY A 1 114 ? -8.707 9.471 20.422 1.00 77.88 114 GLY A C 1
ATOM 904 O O . GLY A 1 114 ? -8.795 10.325 21.299 1.00 77.88 114 GLY A O 1
ATOM 905 N N . CYS A 1 115 ? -9.750 9.104 19.668 1.00 82.19 115 CYS A N 1
ATOM 906 C CA . CYS A 1 115 ? -11.089 9.653 19.858 1.00 82.19 115 CYS A CA 1
ATOM 907 C C . CYS A 1 115 ? -11.675 9.171 21.186 1.00 82.19 115 CYS A C 1
ATOM 909 O O . CYS A 1 115 ? -11.535 7.998 21.556 1.00 82.19 115 CYS A O 1
ATOM 911 N N . ASN A 1 116 ? -12.375 10.063 21.882 1.00 87.62 116 ASN A N 1
AT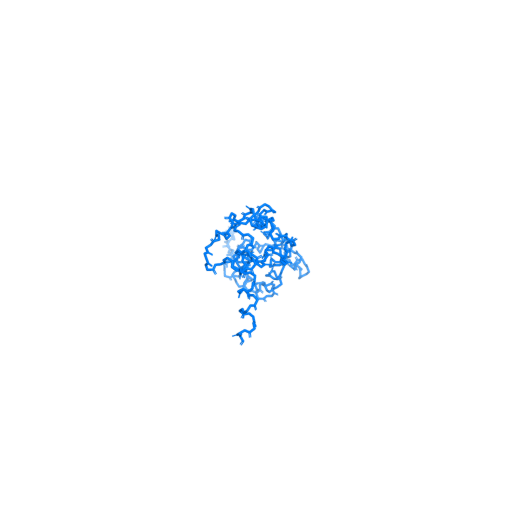OM 912 C CA . ASN A 1 116 ? -13.067 9.695 23.110 1.00 87.62 116 ASN A CA 1
ATOM 913 C C . ASN A 1 116 ? -14.371 8.929 22.800 1.00 87.62 116 ASN A C 1
ATOM 915 O O . ASN A 1 116 ? -14.868 8.910 21.672 1.00 87.62 116 ASN A O 1
ATOM 919 N N . SER A 1 117 ? -14.932 8.249 23.800 1.00 86.62 117 SER A N 1
ATOM 920 C CA . SER A 1 117 ? -16.125 7.418 23.602 1.00 86.62 117 SER A CA 1
ATOM 921 C C . SER A 1 117 ? -17.371 8.206 23.183 1.00 86.62 117 SER A C 1
ATOM 923 O O . SER A 1 117 ? -18.248 7.632 22.544 1.00 86.62 117 SER A O 1
ATOM 925 N N . GLU A 1 118 ? -17.449 9.492 23.527 1.00 87.38 118 GLU A N 1
ATOM 926 C CA . GLU A 1 118 ? -18.568 10.383 23.194 1.00 87.38 118 GLU A CA 1
ATOM 927 C C . GLU A 1 118 ? -18.478 10.834 21.730 1.00 87.38 118 GLU A C 1
ATOM 929 O O . GLU A 1 118 ? -19.429 10.671 20.973 1.00 87.38 118 GLU A O 1
ATOM 934 N N . GLU A 1 119 ? -17.295 11.248 21.280 1.00 83.50 119 GLU A N 1
ATOM 935 C CA . GLU A 1 119 ? -16.985 11.577 19.885 1.00 83.50 119 GLU A CA 1
ATOM 936 C C . GLU A 1 119 ? -17.234 10.388 18.951 1.00 83.50 119 GLU A C 1
ATOM 938 O O . GLU A 1 119 ? -17.732 10.548 17.836 1.00 83.50 119 GLU A O 1
ATOM 943 N N . ILE A 1 120 ? -16.895 9.171 19.390 1.00 85.44 120 ILE A N 1
ATOM 944 C CA . ILE A 1 120 ? -17.150 7.951 18.614 1.00 85.44 120 ILE A CA 1
ATOM 945 C C . ILE A 1 120 ? -18.654 7.662 18.540 1.00 85.44 120 ILE A C 1
ATOM 947 O O . ILE A 1 120 ? -19.142 7.283 17.473 1.00 85.44 120 ILE A O 1
ATOM 951 N N . ALA A 1 121 ? -19.379 7.840 19.647 1.00 87.12 121 ALA A N 1
ATOM 952 C CA . ALA A 1 121 ? -20.825 7.652 19.716 1.00 87.12 121 ALA A CA 1
ATOM 953 C C . ALA A 1 121 ? -21.561 8.623 18.780 1.00 87.12 121 ALA A C 1
ATOM 955 O O . ALA A 1 121 ? -22.387 8.190 17.974 1.00 87.12 121 ALA A O 1
ATOM 956 N N . GLU A 1 122 ? -21.193 9.906 18.809 1.00 84.19 122 GLU A N 1
ATOM 957 C CA . GLU A 1 122 ? -21.731 10.928 17.907 1.00 84.19 122 GLU A CA 1
ATOM 958 C C . GLU A 1 122 ? -21.419 10.616 16.443 1.00 84.19 122 GLU A C 1
ATOM 960 O O . GLU A 1 122 ? -22.302 10.672 15.588 1.00 84.19 122 GLU A O 1
ATOM 965 N N . ARG A 1 123 ? -20.176 10.220 16.146 1.00 81.62 123 ARG A N 1
ATOM 966 C CA . ARG A 1 123 ? -19.723 9.939 14.779 1.00 81.62 123 ARG A CA 1
ATOM 967 C C . ARG A 1 123 ? -20.383 8.713 14.155 1.00 81.62 123 ARG A C 1
ATOM 969 O O . ARG A 1 123 ? -20.567 8.672 12.942 1.00 81.62 123 ARG A O 1
ATOM 976 N N . LEU A 1 124 ? -20.660 7.690 14.958 1.00 82.31 124 LEU A N 1
ATOM 977 C CA . LEU A 1 124 ? -21.245 6.431 14.495 1.00 82.31 124 LEU A CA 1
ATOM 978 C C . LEU A 1 124 ? -22.763 6.369 14.712 1.00 82.31 124 LEU A C 1
ATOM 980 O O . LEU A 1 124 ? -23.368 5.370 14.332 1.00 82.31 124 LEU A O 1
ATOM 984 N N . HIS A 1 125 ? -23.372 7.408 15.296 1.00 84.62 125 HIS A N 1
ATOM 985 C CA . HIS A 1 125 ? -24.783 7.439 15.698 1.00 84.62 125 HIS A CA 1
ATOM 986 C C . HIS A 1 125 ? -25.196 6.233 16.564 1.00 84.62 125 HIS A C 1
ATOM 988 O O . HIS A 1 125 ? -26.286 5.682 16.415 1.00 84.62 125 HIS A O 1
ATOM 994 N N . ILE A 1 126 ? -24.315 5.817 17.477 1.00 86.50 126 ILE A N 1
ATOM 995 C CA . ILE A 1 126 ? -24.547 4.721 18.432 1.00 86.50 126 ILE A CA 1
ATOM 996 C C . ILE A 1 126 ? -24.463 5.238 19.863 1.00 86.50 126 ILE A C 1
ATOM 998 O O . ILE A 1 126 ? -23.952 6.326 20.111 1.00 86.50 126 ILE A O 1
ATOM 1002 N N . THR A 1 127 ? -24.933 4.455 20.834 1.00 90.75 127 THR A N 1
ATOM 1003 C CA . THR A 1 127 ? -24.813 4.854 22.240 1.00 90.75 127 THR A CA 1
ATOM 1004 C C . THR A 1 127 ? -23.391 4.639 22.761 1.00 90.75 127 THR A C 1
ATOM 1006 O O . THR A 1 127 ? -22.698 3.700 22.362 1.00 90.75 127 THR A O 1
ATOM 1009 N N . THR A 1 128 ? -22.969 5.445 23.736 1.00 89.94 128 THR A N 1
ATOM 1010 C CA . THR A 1 128 ? -21.681 5.277 24.434 1.00 89.94 128 THR A CA 1
ATOM 1011 C C . THR A 1 128 ? -21.537 3.877 25.049 1.00 89.94 128 THR A C 1
ATOM 1013 O O . THR A 1 128 ? -20.448 3.307 25.084 1.00 89.94 128 THR A O 1
ATOM 1016 N N . ASN A 1 129 ? -22.646 3.266 25.478 1.00 90.88 129 ASN A N 1
ATOM 1017 C CA . ASN A 1 129 ? -22.654 1.891 25.979 1.00 90.88 129 ASN A CA 1
ATOM 1018 C C . ASN A 1 129 ? -22.301 0.867 24.892 1.00 90.88 129 ASN A C 1
ATOM 1020 O O . ASN A 1 129 ? -21.584 -0.099 25.165 1.00 90.88 129 ASN A O 1
ATOM 1024 N N . ASP A 1 130 ? -22.772 1.073 23.663 1.00 87.94 130 ASP A N 1
ATOM 1025 C CA . ASP A 1 130 ? -22.460 0.192 22.538 1.00 87.94 130 ASP A CA 1
ATOM 1026 C C . ASP A 1 130 ? -21.004 0.349 22.089 1.00 87.94 130 ASP A C 1
ATOM 1028 O O . ASP A 1 130 ? -20.362 -0.653 21.779 1.00 87.94 130 ASP A O 1
ATOM 1032 N N . VAL A 1 131 ? -20.440 1.561 22.170 1.00 88.62 131 VAL A N 1
ATOM 1033 C CA . VAL A 1 131 ? -18.999 1.818 21.979 1.00 88.62 131 VAL A CA 1
ATOM 1034 C C . VAL A 1 131 ? -18.174 0.976 22.958 1.00 88.62 131 VAL A C 1
ATOM 1036 O O . VAL A 1 131 ? -17.311 0.197 22.550 1.00 88.62 131 VAL A O 1
ATOM 1039 N N . LEU A 1 132 ? -18.466 1.059 24.259 1.00 90.00 132 LEU A N 1
ATOM 1040 C CA . LEU A 1 132 ? -17.735 0.306 25.286 1.00 90.00 132 LEU A CA 1
ATOM 1041 C C . LEU A 1 132 ? -17.907 -1.212 25.126 1.00 90.00 132 LEU A C 1
ATOM 1043 O O . LEU A 1 132 ? -16.947 -1.976 25.282 1.00 90.00 132 LEU A O 1
ATOM 1047 N N . ARG A 1 133 ? -19.113 -1.669 24.764 1.00 90.75 133 ARG A N 1
ATOM 1048 C CA . ARG A 1 133 ? -19.389 -3.083 24.469 1.00 90.75 133 ARG A CA 1
ATOM 1049 C C . ARG A 1 133 ? -18.587 -3.568 23.262 1.00 90.75 133 ARG A C 1
ATOM 1051 O O . ARG A 1 133 ? -18.034 -4.670 23.307 1.00 90.75 133 ARG A O 1
ATOM 1058 N N . ALA A 1 134 ? -18.494 -2.757 22.214 1.00 88.50 134 ALA A N 1
ATOM 1059 C CA . ALA A 1 134 ? -17.737 -3.042 21.004 1.00 88.50 134 ALA A CA 1
ATOM 1060 C C . ALA A 1 134 ? -16.232 -3.172 21.306 1.00 88.50 134 ALA A C 1
ATOM 1062 O O . ALA A 1 134 ? -15.626 -4.173 20.921 1.00 88.50 134 ALA A O 1
ATOM 1063 N N . ILE A 1 135 ? -15.658 -2.255 22.096 1.00 87.81 135 ILE A N 1
ATOM 1064 C CA . ILE A 1 135 ? -14.256 -2.337 22.552 1.00 87.81 135 ILE A CA 1
ATOM 1065 C C . ILE A 1 135 ? -14.020 -3.631 23.329 1.00 87.81 135 ILE A C 1
ATOM 1067 O O . ILE A 1 135 ? -13.105 -4.388 23.011 1.00 87.81 135 ILE A O 1
ATOM 1071 N N . ARG A 1 136 ? -14.870 -3.930 24.320 1.00 88.50 136 ARG A N 1
ATOM 1072 C CA . ARG A 1 136 ? -14.731 -5.142 25.141 1.00 88.50 136 ARG A CA 1
ATOM 1073 C C . ARG A 1 136 ? -14.807 -6.416 24.302 1.00 88.50 136 ARG A C 1
ATOM 1075 O O . ARG A 1 136 ? -14.045 -7.351 24.537 1.00 88.50 136 ARG A O 1
ATOM 1082 N N . THR A 1 137 ? -15.718 -6.451 23.334 1.00 88.00 137 THR A N 1
ATOM 1083 C CA . THR A 1 137 ? -15.886 -7.588 22.419 1.00 88.00 137 THR A CA 1
ATOM 1084 C C . THR A 1 137 ? -14.641 -7.785 21.560 1.00 88.00 137 THR A C 1
ATOM 1086 O O . THR A 1 137 ? -14.160 -8.909 21.428 1.00 88.00 137 THR A O 1
ATOM 1089 N N . TYR A 1 138 ? -14.072 -6.696 21.039 1.00 87.56 138 TYR A N 1
ATOM 1090 C CA . TYR A 1 138 ? -12.850 -6.745 20.244 1.00 87.56 138 TYR A CA 1
ATOM 1091 C C . TYR A 1 138 ? -11.642 -7.190 21.080 1.00 87.56 138 TYR A C 1
ATOM 1093 O O . TYR A 1 138 ? -10.922 -8.096 20.676 1.00 87.56 138 TYR A O 1
ATOM 1101 N N . VAL A 1 139 ? -11.467 -6.653 22.291 1.00 85.94 139 VAL A N 1
ATOM 1102 C CA . VAL A 1 139 ? -10.380 -7.061 23.202 1.00 85.94 139 VAL A CA 1
ATOM 1103 C C . VAL A 1 139 ? -10.480 -8.546 23.564 1.00 85.94 139 VAL A C 1
ATOM 1105 O O . VAL A 1 139 ? -9.482 -9.262 23.517 1.00 85.94 139 VAL A O 1
ATOM 1108 N N . LYS A 1 140 ? -11.690 -9.044 23.845 1.00 87.50 140 LYS A N 1
ATOM 1109 C CA . LYS A 1 140 ? -11.923 -10.466 24.142 1.00 87.50 140 LYS A CA 1
ATOM 1110 C C . LYS A 1 140 ? -11.552 -11.385 22.971 1.00 87.50 140 LYS A C 1
ATOM 1112 O O . LYS A 1 140 ? -11.149 -12.526 23.194 1.00 87.50 140 LYS A O 1
ATOM 1117 N N . SER A 1 141 ? -11.658 -10.909 21.731 1.00 83.25 141 SER A N 1
ATOM 1118 C CA . SER A 1 141 ? -11.238 -11.699 20.568 1.00 83.25 141 SER A CA 1
ATOM 1119 C C . SER A 1 141 ? -9.728 -11.976 20.546 1.00 83.25 141 SER A C 1
ATOM 1121 O O . SER A 1 141 ? -9.332 -13.031 20.069 1.00 83.25 141 SER A O 1
ATOM 1123 N N . PHE A 1 142 ? -8.895 -11.114 21.147 1.00 80.00 142 PHE A N 1
ATOM 1124 C CA . PHE A 1 142 ? -7.448 -11.349 21.265 1.00 80.00 142 PHE A CA 1
ATOM 1125 C C . PHE A 1 142 ? -7.065 -12.316 22.383 1.00 80.00 142 PHE A C 1
ATOM 1127 O O . PHE A 1 142 ? -6.003 -12.919 22.323 1.00 80.00 142 PHE A O 1
ATOM 1134 N N . THR A 1 143 ? -7.898 -12.455 23.417 1.00 76.38 143 THR A N 1
ATOM 1135 C CA . THR A 1 143 ? -7.612 -13.349 24.552 1.00 76.38 143 THR A CA 1
ATOM 1136 C C . THR A 1 143 ? -8.099 -14.778 24.331 1.00 76.38 143 THR A C 1
ATOM 1138 O O . THR A 1 143 ? -7.820 -15.644 25.149 1.00 76.38 143 THR A O 1
ATOM 1141 N N . THR A 1 144 ? -8.897 -15.007 23.285 1.00 63.56 144 THR A N 1
ATOM 1142 C CA . THR A 1 144 ? -9.547 -16.301 23.004 1.00 63.56 144 THR A CA 1
ATOM 1143 C C . THR A 1 144 ? -8.973 -16.974 21.746 1.00 63.56 144 THR A C 1
ATOM 1145 O O . THR A 1 144 ? -9.593 -17.890 21.212 1.00 63.56 144 THR A O 1
ATOM 1148 N N . ALA A 1 145 ? -7.820 -16.500 21.264 1.00 49.81 145 ALA A N 1
ATOM 1149 C CA . ALA A 1 145 ? -7.030 -17.097 20.187 1.00 49.81 145 ALA A CA 1
ATOM 1150 C C . ALA A 1 145 ? -5.828 -17.840 20.783 1.00 49.81 145 ALA A C 1
ATOM 1152 O O . ALA A 1 145 ? -5.485 -18.909 20.236 1.00 49.81 145 ALA A O 1
#

Secondary structure (DSSP, 8-state):
-----------HHHHHHHHHHHHHHHHHHHHHHHHHHHS--HHHHHHHHHHHHHS---SGGG-SHHHHHHHHHHHHHHHHHHTSPPHHHHSS-SS---TTTHHHHHHHHHHTS---HHHHHHHHT--HHHHHHHHHHHHHHHH--

Sequence (145 aa):
MNTIARTTVPPKSKTDKAQRIELYDRYGSMAYGIILNIVPQPEVAQKILVDLFATLSIDEETSARERESTTIIQLARAKALANRPSSSERSLTSFHPTERNLPKVVFNLSFWHGCNSEEIAERLHITTNDVLRAIRTYVKSFTTA

Radius of gyration: 24.76 Å; chains: 1; bounding box: 50×30×85 Å

pLDDT: mean 75.68, std 16.26, range [32.75, 92.94]

Foldseek 3Di:
DDDDPDDDDDDPVVVLVVVLVVLCVVCVVVLLVLLCVLPVDNVVSVVLSVVLSVPDDPPPQPVDVVSSNVVSSVSSVVSSVVVRPPVVSVPDDPPLPDVVCVLVVLCCCCPVVVDDLVRVCVRNVHDSVVSVVSPVVNVVVVVVD